Protein AF-A0A7K3YK45-F1 (afdb_monomer_lite)

Structure (mmCIF, N/CA/C/O backbone):
data_AF-A0A7K3YK45-F1
#
_entry.id   AF-A0A7K3YK45-F1
#
loop_
_atom_site.group_PDB
_atom_site.id
_atom_site.type_symbol
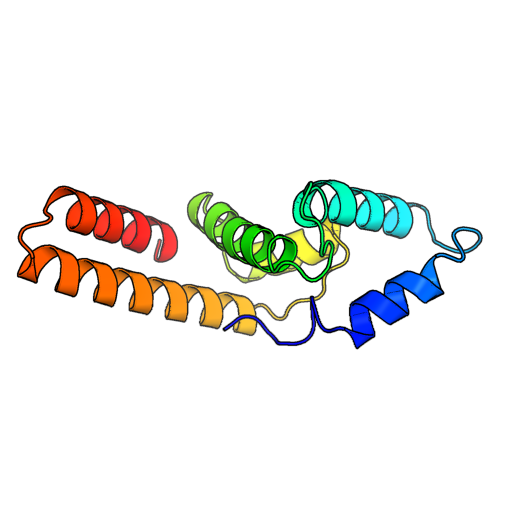_atom_site.label_atom_id
_atom_site.label_alt_id
_atom_site.label_comp_id
_atom_site.label_asym_id
_atom_site.label_entity_id
_atom_site.label_seq_id
_atom_site.pdbx_PDB_ins_code
_atom_site.Cartn_x
_atom_site.Cartn_y
_atom_site.Cartn_z
_atom_site.occupancy
_atom_site.B_iso_or_equiv
_atom_site.auth_seq_id
_atom_site.auth_comp_id
_atom_site.auth_asym_id
_atom_site.auth_atom_id
_atom_site.pdbx_PDB_model_num
ATOM 1 N N . ARG A 1 1 ? 4.985 7.668 2.587 1.00 47.22 1 ARG A N 1
ATOM 2 C CA . ARG A 1 1 ? 5.388 8.084 1.207 1.00 47.22 1 ARG A CA 1
ATOM 3 C C . ARG A 1 1 ? 6.071 6.883 0.555 1.00 47.22 1 ARG A C 1
ATOM 5 O O . ARG A 1 1 ? 6.854 6.253 1.244 1.00 47.22 1 ARG A O 1
ATOM 12 N N . LEU A 1 2 ? 5.768 6.529 -0.700 1.00 53.56 2 LEU A N 1
ATOM 13 C CA . LEU A 1 2 ? 6.551 5.511 -1.428 1.00 53.56 2 LEU A CA 1
ATOM 14 C C . LEU A 1 2 ? 7.989 6.005 -1.655 1.00 53.56 2 LEU A C 1
ATOM 16 O O . LEU A 1 2 ? 8.169 7.222 -1.738 1.00 53.56 2 LEU A O 1
ATOM 20 N N . PRO A 1 3 ? 8.987 5.117 -1.822 1.00 49.62 3 PRO A N 1
ATOM 21 C CA . PRO A 1 3 ? 10.305 5.528 -2.289 1.00 49.62 3 PRO A CA 1
ATOM 22 C C . PRO A 1 3 ? 10.170 6.251 -3.630 1.00 49.62 3 PRO A C 1
ATOM 24 O O . PRO A 1 3 ? 9.582 5.714 -4.571 1.00 49.62 3 PRO A O 1
ATOM 27 N N . ASP A 1 4 ? 10.741 7.453 -3.723 1.00 53.09 4 ASP A N 1
ATOM 28 C CA . ASP A 1 4 ? 10.651 8.384 -4.864 1.00 53.09 4 ASP A CA 1
ATOM 29 C C . ASP A 1 4 ? 11.182 7.812 -6.204 1.00 53.09 4 ASP A C 1
ATOM 31 O O . ASP A 1 4 ? 11.193 8.491 -7.231 1.00 53.09 4 ASP A O 1
ATOM 35 N N . HIS A 1 5 ? 11.649 6.564 -6.219 1.00 54.88 5 HIS A N 1
ATOM 36 C CA . HIS A 1 5 ? 12.440 5.982 -7.296 1.00 54.88 5 HIS A CA 1
ATOM 37 C C . HIS A 1 5 ? 11.619 5.217 -8.344 1.00 54.88 5 HIS A C 1
ATOM 39 O O . HIS A 1 5 ? 11.971 5.288 -9.522 1.00 54.88 5 HIS A O 1
ATOM 45 N N . VAL A 1 6 ? 10.514 4.558 -7.963 1.00 58.00 6 VAL A N 1
ATOM 46 C CA . VAL A 1 6 ? 9.755 3.656 -8.865 1.00 58.00 6 VAL A CA 1
ATOM 47 C C . VAL A 1 6 ? 9.042 4.410 -9.993 1.00 58.00 6 VAL A C 1
ATOM 49 O O . VAL A 1 6 ? 8.927 3.901 -11.101 1.00 58.00 6 VAL A O 1
ATOM 52 N N . PHE A 1 7 ? 8.609 5.649 -9.749 1.00 58.50 7 PHE A N 1
ATOM 53 C CA . PHE A 1 7 ? 7.912 6.479 -10.745 1.00 58.50 7 PHE A CA 1
ATOM 54 C C . PHE A 1 7 ? 8.632 7.798 -11.024 1.00 58.50 7 PHE A C 1
ATOM 56 O O . PHE A 1 7 ? 8.035 8.770 -11.485 1.00 58.50 7 PHE A O 1
ATOM 63 N N . SER A 1 8 ? 9.940 7.856 -10.757 1.00 63.44 8 SER A N 1
ATOM 64 C CA . SER A 1 8 ? 10.716 9.038 -11.123 1.00 63.44 8 SER A CA 1
ATOM 65 C C . SER A 1 8 ? 10.686 9.241 -12.644 1.00 63.44 8 SER A C 1
ATOM 67 O O . SER A 1 8 ? 10.771 8.284 -13.418 1.00 63.44 8 SER A O 1
ATOM 69 N N . GLY A 1 9 ? 10.608 10.497 -13.098 1.00 56.66 9 GLY A N 1
ATOM 70 C CA . GLY A 1 9 ? 10.655 10.816 -14.531 1.00 56.66 9 GLY A CA 1
ATOM 71 C C . GLY A 1 9 ? 11.905 10.250 -15.217 1.00 56.66 9 GLY A C 1
ATOM 72 O O . GLY A 1 9 ? 11.829 9.792 -16.350 1.00 56.66 9 GLY A O 1
ATOM 73 N N . ALA A 1 10 ? 13.024 10.166 -14.491 1.00 59.69 10 ALA A N 1
ATOM 74 C CA . ALA A 1 10 ? 14.253 9.535 -14.960 1.00 59.69 10 ALA A CA 1
ATOM 75 C C . ALA A 1 10 ? 14.118 8.012 -15.157 1.00 59.69 10 ALA A C 1
ATOM 77 O O . ALA A 1 10 ? 14.667 7.480 -16.120 1.00 59.69 10 ALA A O 1
ATOM 78 N N . PHE A 1 11 ? 13.375 7.307 -14.295 1.00 63.88 11 PHE A N 1
ATOM 79 C CA . PHE A 1 11 ? 13.076 5.884 -14.478 1.00 63.88 11 PHE A CA 1
ATOM 80 C C . PHE A 1 11 ? 12.161 5.661 -15.688 1.00 63.88 11 PHE A C 1
ATOM 82 O O . PHE A 1 11 ? 12.463 4.818 -16.528 1.00 63.88 11 PHE A O 1
ATOM 89 N N . LEU A 1 12 ? 11.112 6.475 -15.847 1.00 63.75 12 LEU A N 1
ATOM 90 C CA . LEU A 1 12 ? 10.211 6.396 -17.003 1.00 63.75 12 LEU A CA 1
ATOM 91 C C . LEU A 1 12 ? 10.921 6.744 -18.327 1.00 63.75 12 LEU A C 1
ATOM 93 O O . LEU A 1 12 ? 10.700 6.081 -19.338 1.00 63.75 12 LEU A O 1
ATOM 97 N N . GLU A 1 13 ? 11.826 7.728 -18.330 1.00 59.88 13 GLU A N 1
ATOM 98 C CA . GLU A 1 13 ? 12.685 8.034 -19.483 1.00 59.88 13 GLU A CA 1
ATOM 99 C C . GLU A 1 13 ? 13.704 6.923 -19.770 1.00 59.88 13 GLU A C 1
ATOM 101 O O . GLU A 1 13 ? 13.998 6.639 -20.933 1.00 59.88 13 GLU A O 1
ATOM 106 N N . SER A 1 14 ? 14.245 6.285 -18.729 1.00 58.16 14 SER A N 1
ATOM 107 C CA . SER A 1 14 ? 15.155 5.145 -18.861 1.00 58.16 14 SER A CA 1
ATOM 108 C C . SER A 1 14 ? 14.433 3.920 -19.424 1.00 58.16 14 SER A C 1
ATOM 110 O O . SER A 1 14 ? 14.951 3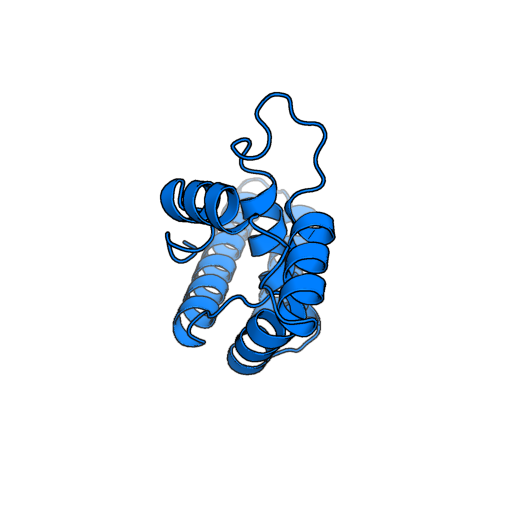.301 -20.348 1.00 58.16 14 SER A O 1
ATOM 112 N N . LEU A 1 15 ? 13.202 3.632 -18.981 1.00 60.19 15 LEU A N 1
ATOM 113 C CA . LEU A 1 15 ? 12.325 2.635 -19.604 1.00 60.19 15 LEU A CA 1
ATOM 114 C C . LEU A 1 15 ? 12.065 2.981 -21.074 1.00 60.19 15 LEU A C 1
ATOM 116 O O . LEU A 1 15 ? 12.224 2.125 -21.938 1.00 60.19 15 LEU A O 1
ATOM 120 N N . GLY A 1 16 ? 11.779 4.251 -21.375 1.00 56.78 16 GLY A N 1
ATOM 121 C CA . GLY A 1 16 ? 11.651 4.759 -22.744 1.00 56.78 16 GLY A CA 1
ATOM 122 C C . GLY A 1 16 ? 12.868 4.470 -23.637 1.00 56.78 16 GLY A C 1
ATOM 123 O O . GLY A 1 16 ? 12.708 4.196 -24.824 1.00 56.78 16 GLY A O 1
ATOM 124 N N . LYS A 1 17 ? 14.083 4.491 -23.068 1.00 52.53 17 LYS A N 1
ATOM 125 C CA . LYS A 1 17 ? 15.354 4.188 -23.758 1.00 52.53 17 LYS A CA 1
ATOM 126 C C . LYS A 1 17 ? 15.720 2.695 -23.747 1.00 52.53 17 LYS A C 1
ATOM 128 O O . LYS A 1 17 ? 16.403 2.241 -24.661 1.00 52.53 17 LYS A O 1
ATOM 133 N N . ALA A 1 18 ? 15.270 1.938 -22.744 1.00 51.25 18 ALA A N 1
ATOM 134 C CA . ALA A 1 18 ? 15.456 0.490 -22.608 1.00 51.25 18 ALA A CA 1
ATOM 135 C C . ALA A 1 18 ? 14.525 -0.328 -23.524 1.00 51.25 18 ALA A C 1
ATOM 137 O O . ALA A 1 18 ? 14.755 -1.517 -23.727 1.00 51.25 18 ALA A O 1
ATOM 138 N N . ILE A 1 19 ? 13.546 0.320 -24.166 1.00 50.19 19 ILE A N 1
ATOM 139 C CA . ILE A 1 19 ? 12.700 -0.196 -25.262 1.00 50.19 19 ILE A CA 1
ATOM 140 C C . ILE A 1 19 ? 13.508 -0.482 -26.562 1.00 50.19 19 ILE A C 1
ATOM 142 O O . ILE A 1 19 ? 12.979 -0.530 -27.666 1.00 50.19 19 ILE A O 1
ATOM 146 N N . ASN A 1 20 ? 14.807 -0.781 -26.468 1.00 49.03 20 ASN A N 1
ATOM 147 C CA . ASN A 1 20 ? 15.460 -1.641 -27.456 1.00 49.03 20 ASN A CA 1
ATOM 148 C C . ASN A 1 20 ? 15.153 -3.096 -27.071 1.00 49.03 20 ASN A C 1
ATOM 150 O O . ASN A 1 20 ? 15.979 -3.797 -26.488 1.00 49.03 20 ASN A O 1
ATOM 154 N N . PHE A 1 21 ? 13.928 -3.531 -27.385 1.00 51.53 21 PHE A N 1
ATOM 155 C CA . PHE A 1 21 ? 13.369 -4.852 -27.065 1.00 51.53 21 PHE A CA 1
ATOM 156 C C . PHE A 1 21 ? 14.215 -6.049 -27.543 1.00 51.53 21 PHE A C 1
ATOM 158 O O . PHE A 1 21 ? 13.968 -7.169 -27.107 1.00 51.53 21 PHE A O 1
ATOM 165 N N . GLU A 1 22 ? 15.199 -5.839 -28.420 1.00 55.72 22 GLU A N 1
ATOM 166 C CA . GLU A 1 22 ? 15.965 -6.910 -29.068 1.00 55.72 22 GLU A CA 1
ATOM 167 C C . GLU A 1 22 ? 16.943 -7.653 -28.139 1.00 55.72 22 GLU A C 1
ATOM 169 O O . GLU A 1 22 ? 17.363 -8.754 -28.481 1.00 55.72 22 GLU A O 1
ATOM 174 N N . ASN A 1 23 ? 17.273 -7.107 -26.960 1.00 58.66 23 ASN A N 1
ATOM 175 C CA . ASN A 1 23 ? 18.258 -7.701 -26.038 1.00 58.66 23 ASN A CA 1
ATOM 176 C C . ASN A 1 23 ? 17.724 -7.996 -24.626 1.00 58.66 23 ASN A C 1
ATOM 178 O O . ASN A 1 23 ? 18.510 -8.298 -23.726 1.00 58.66 23 ASN A O 1
ATOM 182 N N . LEU A 1 24 ? 16.412 -7.893 -24.400 1.00 65.94 24 LEU A N 1
ATOM 183 C CA . LEU A 1 24 ? 15.830 -8.243 -23.104 1.00 65.94 24 LEU A CA 1
ATOM 184 C C . LEU A 1 24 ? 15.699 -9.767 -23.007 1.00 65.94 24 LEU A C 1
ATOM 186 O O . LEU A 1 24 ? 15.210 -10.410 -23.939 1.00 65.94 24 LEU A O 1
ATOM 190 N N . ASP A 1 25 ? 16.113 -10.354 -21.881 1.00 76.38 25 ASP A N 1
ATOM 191 C CA . ASP A 1 25 ? 15.794 -11.756 -21.630 1.00 76.38 25 ASP A CA 1
ATOM 192 C C . ASP A 1 25 ? 14.269 -11.944 -21.509 1.00 76.38 25 ASP A C 1
ATOM 194 O O . ASP A 1 25 ? 13.506 -11.003 -21.260 1.00 76.38 25 ASP A O 1
ATOM 198 N N . ARG A 1 26 ? 13.806 -13.177 -21.728 1.00 84.44 26 ARG A N 1
ATOM 199 C CA . ARG A 1 26 ? 12.371 -13.486 -21.750 1.00 84.44 26 ARG A CA 1
ATOM 200 C C . ARG A 1 26 ? 11.661 -13.091 -20.450 1.00 84.44 26 ARG A C 1
ATOM 202 O O . ARG A 1 26 ? 10.533 -12.616 -20.516 1.00 84.44 26 ARG A O 1
ATOM 209 N N . ARG A 1 27 ? 12.315 -13.259 -19.297 1.00 85.88 27 ARG A N 1
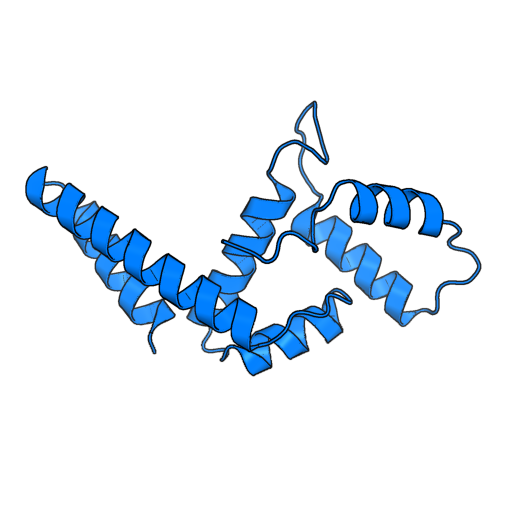ATOM 210 C CA . ARG A 1 27 ? 11.720 -12.960 -17.990 1.00 85.88 27 ARG A CA 1
ATOM 211 C C . ARG A 1 27 ? 11.502 -11.460 -17.839 1.00 85.88 27 ARG A C 1
ATOM 213 O O . ARG A 1 27 ? 10.408 -11.037 -17.494 1.00 85.88 27 ARG A O 1
ATOM 220 N N . MET A 1 28 ? 12.503 -10.656 -18.176 1.00 83.25 28 MET A N 1
ATOM 221 C CA . MET A 1 28 ? 12.400 -9.203 -18.124 1.00 83.25 28 MET A CA 1
ATOM 222 C C . MET A 1 28 ? 11.340 -8.676 -19.103 1.00 83.25 28 MET A C 1
ATOM 224 O O . MET A 1 28 ? 10.627 -7.723 -18.791 1.00 83.25 28 MET A O 1
ATOM 228 N N . HIS A 1 29 ? 11.173 -9.320 -20.264 1.00 86.25 29 HIS A N 1
ATOM 229 C CA . HIS A 1 29 ? 10.078 -8.998 -21.181 1.00 86.25 29 HIS A CA 1
ATOM 230 C C . HIS A 1 29 ? 8.701 -9.279 -20.555 1.00 86.25 29 HIS A C 1
ATOM 232 O O . HIS A 1 29 ? 7.812 -8.432 -20.628 1.00 86.25 29 HIS A O 1
ATOM 238 N N . GLU A 1 30 ? 8.521 -10.445 -19.931 1.00 89.81 30 GLU A N 1
ATOM 239 C CA . GLU A 1 30 ? 7.277 -10.827 -19.248 1.00 89.81 30 GLU A CA 1
ATOM 240 C C . GLU A 1 30 ? 6.952 -9.864 -18.090 1.00 89.81 30 GLU A C 1
ATOM 242 O O . GLU A 1 30 ? 5.825 -9.370 -18.009 1.00 89.81 30 GLU A O 1
ATOM 247 N N . GLN A 1 31 ? 7.955 -9.507 -17.280 1.00 89.81 31 GLN A N 1
ATOM 248 C CA . GLN A 1 31 ? 7.833 -8.563 -16.163 1.00 89.81 31 GLN A CA 1
ATOM 249 C C . GLN A 1 31 ? 7.432 -7.158 -16.620 1.00 89.81 31 GLN A C 1
ATOM 251 O O . GLN A 1 31 ? 6.512 -6.551 -16.073 1.00 89.81 31 GLN A O 1
ATOM 256 N N . LEU A 1 32 ? 8.075 -6.640 -17.673 1.00 86.88 32 LEU A N 1
ATOM 257 C CA . LEU A 1 32 ? 7.715 -5.340 -18.238 1.00 86.88 32 LEU A CA 1
ATOM 258 C C . LEU A 1 32 ? 6.288 -5.350 -18.778 1.00 86.88 32 LEU A C 1
ATOM 260 O O . LEU A 1 32 ? 5.530 -4.414 -18.531 1.00 86.88 32 LEU A O 1
ATOM 264 N N . GLN A 1 33 ? 5.889 -6.408 -19.487 1.00 88.38 33 GLN A N 1
ATOM 265 C CA . GLN A 1 33 ? 4.515 -6.506 -19.962 1.00 88.38 33 GLN A CA 1
ATOM 266 C C . GLN A 1 33 ? 3.507 -6.542 -18.802 1.00 88.38 33 GLN A C 1
ATOM 268 O O . GLN A 1 33 ? 2.466 -5.896 -18.911 1.00 88.38 33 GLN A O 1
ATOM 273 N N . ALA A 1 34 ? 3.797 -7.260 -17.711 1.00 91.44 34 ALA A N 1
ATOM 274 C CA . ALA A 1 34 ? 2.963 -7.259 -16.506 1.00 91.44 34 ALA A CA 1
ATOM 275 C C . ALA A 1 34 ? 2.854 -5.854 -15.906 1.00 91.44 34 ALA A C 1
ATOM 277 O O . ALA A 1 34 ? 1.752 -5.339 -15.739 1.00 91.44 34 ALA A O 1
ATOM 278 N N . PHE A 1 35 ? 3.987 -5.172 -15.729 1.00 89.12 35 PHE A N 1
ATOM 279 C CA . PHE A 1 35 ? 4.029 -3.806 -15.216 1.00 89.12 35 PHE A CA 1
ATOM 280 C C . PHE A 1 35 ? 3.168 -2.835 -16.039 1.00 89.12 35 PHE A C 1
ATOM 282 O O . PHE A 1 35 ? 2.375 -2.067 -15.489 1.00 89.12 35 PHE A O 1
ATOM 289 N N . PHE A 1 36 ? 3.291 -2.870 -17.371 1.00 88.31 36 PHE A N 1
ATOM 290 C CA . PHE A 1 36 ? 2.505 -1.998 -18.244 1.00 88.31 36 PHE A CA 1
ATOM 291 C C . PHE A 1 36 ? 1.006 -2.306 -18.177 1.00 88.31 36 PHE A C 1
ATOM 293 O O . PHE A 1 36 ? 0.204 -1.372 -18.119 1.00 88.31 36 PHE A O 1
ATOM 300 N N . ARG A 1 37 ? 0.620 -3.586 -18.169 1.00 89.56 37 ARG A N 1
ATOM 301 C CA . ARG A 1 37 ? -0.794 -3.976 -18.063 1.00 89.56 37 ARG A CA 1
ATOM 302 C C . ARG A 1 37 ? -1.400 -3.520 -16.741 1.00 89.56 37 ARG A C 1
ATOM 304 O O . ARG A 1 37 ? -2.469 -2.914 -16.743 1.00 89.56 37 ARG A O 1
ATOM 311 N N . ASP A 1 38 ? -0.699 -3.747 -15.639 1.00 91.62 38 ASP A N 1
ATOM 312 C CA . ASP A 1 38 ? -1.312 -3.624 -14.321 1.00 91.62 38 ASP A CA 1
ATOM 313 C C . ASP A 1 38 ? -1.268 -2.174 -13.819 1.00 91.62 38 ASP A C 1
ATOM 315 O O . ASP A 1 38 ? -2.268 -1.657 -13.312 1.00 91.62 38 ASP A O 1
ATOM 319 N N . PHE A 1 39 ? -0.177 -1.440 -14.074 1.00 90.25 39 PHE A N 1
ATOM 320 C CA . PHE A 1 39 ? -0.012 -0.068 -13.574 1.00 90.25 39 PHE A CA 1
ATOM 321 C C . PHE A 1 39 ? -0.262 1.018 -14.624 1.00 90.25 39 PHE A C 1
ATOM 323 O O . PHE A 1 39 ? -0.789 2.081 -14.288 1.00 90.25 39 PHE A O 1
ATOM 330 N N . MET A 1 40 ? 0.056 0.774 -15.898 1.00 84.75 40 MET A N 1
ATOM 331 C CA . MET A 1 40 ? 0.077 1.833 -16.921 1.00 84.75 40 MET A CA 1
ATOM 332 C C . MET A 1 40 ? -1.209 1.924 -17.755 1.00 84.75 40 MET A C 1
ATOM 334 O O . MET A 1 40 ? -1.361 2.870 -18.529 1.00 84.75 40 MET A O 1
ATOM 338 N N . ASP A 1 41 ? -2.164 1.005 -17.571 1.00 83.56 41 ASP A N 1
ATOM 339 C CA . ASP A 1 41 ? -3.448 1.031 -18.278 1.00 83.56 41 ASP A CA 1
ATOM 340 C C . ASP A 1 41 ? -4.377 2.136 -17.740 1.00 83.56 41 ASP A C 1
ATOM 342 O O . ASP A 1 41 ? -5.113 1.959 -16.760 1.00 83.56 41 ASP A O 1
ATOM 346 N N . CYS A 1 42 ? -4.300 3.331 -18.328 1.00 87.31 42 CYS A N 1
ATOM 347 C CA . CYS A 1 42 ? -5.236 4.419 -18.068 1.00 87.31 42 CYS A CA 1
ATOM 348 C C . CYS A 1 42 ? -5.495 5.249 -19.330 1.00 87.31 42 CYS A C 1
ATOM 350 O O . CYS A 1 42 ? -4.620 5.453 -20.166 1.00 87.31 42 CYS A O 1
ATOM 352 N N . THR A 1 43 ? -6.704 5.799 -19.445 1.00 87.19 43 THR A N 1
ATOM 353 C CA . THR A 1 43 ? -7.123 6.619 -20.597 1.00 87.19 43 THR A CA 1
ATOM 354 C C . THR A 1 43 ? -6.914 8.120 -20.366 1.00 87.19 43 THR A C 1
ATOM 356 O O . THR A 1 43 ? -7.556 8.960 -21.003 1.00 87.19 43 THR A O 1
ATOM 359 N N . CYS A 1 44 ? -6.074 8.493 -19.398 1.00 90.44 44 CYS A N 1
ATOM 360 C CA . CYS A 1 44 ? -5.838 9.887 -19.039 1.00 90.44 44 CYS A CA 1
ATOM 361 C C . CYS A 1 44 ? -5.059 10.618 -20.140 1.00 90.44 44 CYS A C 1
ATOM 363 O O . CYS A 1 44 ? -4.087 10.098 -20.674 1.00 90.44 44 CYS A O 1
ATOM 365 N N . LYS A 1 45 ? -5.418 11.879 -20.418 1.00 84.00 45 LYS A N 1
ATOM 366 C CA . LYS A 1 45 ? -4.722 12.700 -21.431 1.00 84.00 45 LYS A CA 1
ATOM 367 C C . LYS A 1 45 ? -3.225 12.891 -21.159 1.00 84.00 45 LYS A C 1
ATOM 369 O O . LYS A 1 45 ? -2.461 13.007 -22.106 1.00 84.00 45 LYS A O 1
ATOM 374 N N . ASN A 1 46 ? -2.831 12.927 -19.886 1.00 83.44 46 ASN A N 1
ATOM 375 C CA . ASN A 1 46 ? -1.443 13.125 -19.458 1.00 83.44 46 ASN A CA 1
ATOM 376 C C . ASN A 1 46 ? -0.754 11.808 -19.075 1.00 83.44 46 ASN A C 1
ATOM 378 O O . ASN A 1 46 ? 0.232 11.841 -18.347 1.00 83.44 46 ASN A O 1
ATOM 382 N N . ALA A 1 47 ? -1.286 10.654 -19.491 1.00 80.94 47 ALA A N 1
ATOM 383 C CA . ALA A 1 47 ? -0.626 9.376 -19.251 1.00 80.94 47 ALA A CA 1
ATOM 384 C C . ALA A 1 47 ? 0.794 9.379 -19.863 1.00 80.94 47 ALA A C 1
ATOM 386 O O . ALA A 1 47 ? 0.973 9.908 -20.963 1.00 80.94 47 ALA A O 1
ATOM 387 N N . PRO A 1 48 ? 1.806 8.810 -19.184 1.00 73.25 48 PRO A N 1
ATOM 388 C CA . PRO A 1 48 ? 1.746 8.139 -17.878 1.00 73.25 48 PRO A CA 1
ATOM 389 C C . PRO A 1 48 ? 1.872 9.068 -16.651 1.00 73.25 48 PRO A C 1
ATOM 391 O O . PRO A 1 48 ? 1.696 8.618 -15.527 1.00 73.25 48 PRO A O 1
ATOM 394 N N . PHE A 1 49 ? 2.108 10.367 -16.836 1.00 80.31 49 PHE A N 1
ATOM 395 C CA . PHE A 1 49 ? 2.342 11.359 -15.771 1.00 80.31 49 PHE A CA 1
ATOM 396 C C . PHE A 1 49 ? 1.062 11.877 -15.083 1.00 80.31 49 PHE A C 1
ATOM 398 O O . PHE A 1 49 ? 1.010 13.007 -14.594 1.00 80.31 49 PHE A O 1
ATOM 405 N N . CYS A 1 50 ? -0.013 11.091 -15.079 1.00 86.81 50 CYS A N 1
ATOM 406 C CA . CYS A 1 50 ? -1.303 11.480 -14.506 1.00 86.81 50 CYS A CA 1
ATOM 407 C C . CYS A 1 50 ? -1.451 11.140 -13.013 1.00 86.81 50 CYS A C 1
ATOM 409 O O . CYS A 1 50 ? -2.449 11.533 -12.407 1.00 86.81 50 CYS A O 1
ATOM 411 N N . GLY A 1 51 ? -0.501 10.409 -12.420 1.00 86.56 51 GLY A N 1
ATOM 412 C CA . GLY A 1 51 ? -0.590 9.919 -11.042 1.00 86.56 51 GLY A CA 1
ATOM 413 C C . GLY A 1 51 ? -1.353 8.595 -10.891 1.00 86.56 51 GLY A C 1
ATOM 414 O O . GLY A 1 51 ? -1.496 8.091 -9.777 1.00 86.56 51 GLY A O 1
ATOM 415 N N . CYS A 1 52 ? -1.926 8.050 -11.973 1.00 89.75 52 CYS A N 1
ATOM 416 C CA . CYS A 1 52 ? -2.640 6.771 -11.928 1.00 89.75 52 CYS A CA 1
ATOM 417 C C . CYS A 1 52 ? -1.714 5.579 -11.641 1.00 89.75 52 CYS A C 1
ATOM 419 O O . CYS A 1 52 ? -2.103 4.773 -10.793 1.00 89.75 52 CYS A O 1
ATOM 421 N N . PRO A 1 53 ? -0.530 5.454 -12.277 1.00 89.19 53 PRO A N 1
ATOM 422 C CA . PRO A 1 53 ? 0.383 4.347 -11.994 1.00 89.19 53 PRO A CA 1
ATOM 423 C C . PRO A 1 53 ? 0.802 4.293 -10.523 1.00 89.19 53 PRO A C 1
ATOM 425 O O . PRO A 1 53 ? 0.694 3.247 -9.890 1.00 89.19 53 PRO A O 1
ATOM 428 N N . GLU A 1 54 ? 1.160 5.439 -9.945 1.00 86.12 54 GLU A N 1
ATOM 429 C CA . GLU A 1 54 ? 1.558 5.577 -8.545 1.00 86.12 54 GLU A CA 1
ATOM 430 C C . GLU A 1 54 ? 0.435 5.132 -7.605 1.00 86.12 54 GLU A C 1
ATOM 432 O O . GLU A 1 54 ? 0.667 4.370 -6.669 1.00 86.12 54 GLU A O 1
ATOM 437 N N . ARG A 1 55 ? -0.803 5.573 -7.874 1.00 89.88 55 ARG A N 1
ATOM 438 C CA . ARG A 1 55 ? -1.979 5.195 -7.075 1.00 89.88 55 ARG A CA 1
ATOM 439 C C . ARG A 1 55 ? -2.257 3.700 -7.150 1.00 89.88 55 ARG A C 1
ATOM 441 O O . ARG A 1 55 ? -2.464 3.078 -6.111 1.00 89.88 55 ARG A O 1
ATOM 448 N N . LYS A 1 56 ? -2.258 3.121 -8.354 1.00 92.31 56 LYS A N 1
ATOM 449 C CA . LYS A 1 56 ? -2.461 1.678 -8.537 1.00 92.31 56 LYS A CA 1
ATOM 450 C C . LYS A 1 56 ? -1.385 0.877 -7.811 1.00 92.31 56 LYS A C 1
ATOM 452 O O . LYS A 1 56 ? -1.707 -0.084 -7.122 1.00 92.31 56 LYS A O 1
ATOM 457 N N . PHE A 1 57 ? -0.134 1.323 -7.892 1.00 92.88 57 PHE A N 1
ATOM 458 C CA . PHE A 1 57 ? 0.987 0.681 -7.220 1.00 92.88 57 PHE A CA 1
ATOM 459 C C . PHE A 1 57 ? 0.856 0.719 -5.694 1.00 92.88 57 PHE A C 1
ATOM 461 O O . PHE A 1 57 ? 0.953 -0.323 -5.049 1.00 92.88 57 PHE A O 1
ATOM 468 N N . THR A 1 58 ? 0.543 1.883 -5.105 1.00 91.75 58 THR A N 1
ATOM 469 C CA . THR A 1 58 ? 0.259 1.965 -3.659 1.00 91.75 58 THR A CA 1
ATOM 470 C C . THR A 1 58 ? -0.887 1.051 -3.243 1.00 91.75 58 THR A C 1
ATOM 472 O O . THR A 1 58 ? -0.806 0.411 -2.199 1.00 91.75 58 THR A O 1
ATOM 475 N N . LEU A 1 59 ? -1.946 0.981 -4.057 1.00 93.88 59 LEU A N 1
ATOM 476 C CA . LEU A 1 59 ? -3.124 0.177 -3.750 1.00 93.88 59 LEU A CA 1
ATOM 477 C C . LEU A 1 59 ? -2.787 -1.313 -3.791 1.00 93.88 59 LEU A C 1
ATOM 479 O O . LEU A 1 59 ? -3.172 -2.040 -2.890 1.00 93.88 59 LEU A O 1
ATOM 483 N N . THR A 1 60 ? -1.974 -1.726 -4.761 1.00 95.31 60 THR A N 1
ATOM 484 C CA . THR A 1 60 ? -1.491 -3.105 -4.899 1.00 95.31 60 THR A CA 1
ATOM 485 C C . THR A 1 60 ? -0.697 -3.553 -3.668 1.00 95.31 60 THR A C 1
ATOM 487 O O . THR A 1 60 ? -0.878 -4.669 -3.193 1.00 95.31 60 THR A O 1
ATOM 490 N N . ILE A 1 61 ? 0.145 -2.684 -3.091 1.00 96.12 61 ILE A N 1
ATOM 491 C CA . ILE A 1 61 ? 0.866 -3.003 -1.844 1.00 96.12 61 ILE A CA 1
ATOM 492 C C . ILE A 1 61 ? -0.111 -3.220 -0.681 1.00 96.12 61 ILE A C 1
ATOM 494 O O . ILE A 1 61 ? 0.055 -4.172 0.083 1.00 96.12 61 ILE A O 1
ATOM 498 N N . ILE A 1 62 ? -1.127 -2.359 -0.549 1.00 96.25 62 ILE A N 1
ATOM 499 C CA . ILE A 1 62 ? -2.172 -2.519 0.472 1.00 96.25 62 ILE A CA 1
ATOM 500 C C . ILE A 1 62 ? -2.941 -3.820 0.238 1.00 96.25 62 ILE A C 1
ATOM 502 O O . ILE A 1 62 ? -3.084 -4.603 1.166 1.00 96.25 62 ILE A O 1
ATOM 506 N N . GLU A 1 63 ? -3.365 -4.101 -0.992 1.00 95.69 63 GLU A N 1
ATOM 507 C CA . GLU A 1 63 ? -4.097 -5.319 -1.350 1.00 95.69 63 GLU A CA 1
ATOM 508 C C . GLU A 1 63 ? -3.292 -6.586 -1.044 1.00 95.69 63 GLU A C 1
ATOM 510 O O . GLU A 1 63 ? -3.820 -7.505 -0.424 1.00 95.69 63 GLU A O 1
ATOM 515 N N . PHE A 1 64 ? -2.000 -6.633 -1.386 1.00 96.81 64 PHE A N 1
ATOM 516 C CA . PHE A 1 64 ? -1.144 -7.758 -1.002 1.00 96.81 64 PHE A CA 1
ATOM 517 C C . PHE A 1 64 ? -1.049 -7.924 0.509 1.00 96.81 64 PHE A C 1
ATOM 519 O O . PHE A 1 64 ? -1.079 -9.053 1.006 1.00 96.81 64 PHE A O 1
ATOM 526 N N . ARG A 1 65 ? -0.975 -6.812 1.244 1.00 96.56 65 ARG A N 1
ATOM 527 C CA . ARG A 1 65 ? -0.970 -6.859 2.700 1.00 96.56 65 ARG A CA 1
ATOM 528 C C . ARG A 1 65 ? -2.291 -7.391 3.254 1.00 96.56 65 ARG A C 1
ATOM 530 O O . ARG A 1 65 ? -2.264 -8.258 4.121 1.00 96.56 65 ARG A O 1
ATOM 537 N N . GLU A 1 66 ? -3.428 -6.947 2.719 1.00 94.44 66 GLU A N 1
ATOM 538 C CA . GLU A 1 66 ? -4.756 -7.445 3.104 1.00 94.44 66 GLU A CA 1
ATOM 539 C C . GLU A 1 66 ? -4.968 -8.926 2.747 1.00 94.44 66 GLU A C 1
ATOM 541 O O . GLU A 1 66 ? -5.753 -9.609 3.404 1.00 94.44 66 GLU A O 1
ATOM 546 N N . LEU A 1 67 ? -4.261 -9.437 1.733 1.00 94.81 67 LEU A N 1
ATOM 547 C CA . LEU A 1 67 ? -4.225 -10.858 1.369 1.00 94.81 67 LEU A CA 1
ATOM 548 C C . LEU A 1 67 ? -3.321 -11.703 2.287 1.00 94.81 67 LEU A C 1
ATOM 550 O O . LEU A 1 67 ? -3.236 -12.919 2.105 1.00 94.81 67 LEU A O 1
ATOM 554 N N . GLY A 1 68 ? -2.669 -11.086 3.277 1.00 95.44 68 GLY A N 1
ATOM 555 C CA . GLY A 1 68 ? -1.873 -11.763 4.299 1.00 95.44 68 GLY A CA 1
ATOM 556 C C . GLY A 1 68 ? -0.384 -11.887 3.978 1.00 95.44 68 GLY A C 1
ATOM 557 O O . GLY A 1 68 ? 0.315 -12.624 4.672 1.00 95.44 68 GLY A O 1
ATOM 558 N N . LEU A 1 69 ? 0.121 -11.195 2.951 1.00 97.31 69 LEU A N 1
ATOM 559 C CA . LEU A 1 69 ? 1.560 -11.156 2.688 1.00 97.31 69 LEU A CA 1
ATOM 560 C C . LEU A 1 69 ? 2.252 -10.212 3.679 1.00 97.31 69 LEU A C 1
ATOM 562 O O . LEU A 1 69 ? 1.781 -9.103 3.938 1.00 97.31 69 LEU A O 1
ATOM 566 N N . ASP A 1 70 ? 3.407 -10.624 4.195 1.00 96.69 70 ASP A N 1
ATOM 567 C CA . ASP A 1 70 ? 4.302 -9.740 4.938 1.00 96.69 70 ASP A CA 1
ATOM 568 C C . ASP A 1 70 ? 5.134 -8.842 3.996 1.00 96.69 70 ASP A C 1
ATOM 570 O O . ASP A 1 70 ? 5.240 -9.066 2.789 1.00 96.69 70 ASP A O 1
ATOM 574 N N . HIS A 1 71 ? 5.772 -7.810 4.551 1.00 95.12 71 HIS A N 1
ATOM 575 C CA . HIS A 1 71 ? 6.569 -6.832 3.800 1.00 95.12 71 HIS A CA 1
ATOM 576 C C . HIS A 1 71 ? 7.727 -7.450 2.984 1.00 95.12 71 HIS A C 1
ATOM 578 O O . HIS A 1 71 ? 8.123 -6.894 1.957 1.00 95.12 71 HIS A O 1
ATOM 584 N N . ARG A 1 72 ? 8.270 -8.606 3.393 1.00 96.19 72 ARG A N 1
ATOM 585 C CA . ARG A 1 72 ? 9.322 -9.324 2.650 1.00 96.19 72 ARG A CA 1
ATOM 586 C C . ARG A 1 72 ? 8.728 -10.130 1.503 1.00 96.19 72 ARG A C 1
ATOM 588 O O . ARG A 1 72 ? 9.309 -10.154 0.423 1.00 96.19 72 ARG A O 1
ATOM 595 N N . GLN A 1 73 ? 7.581 -10.763 1.726 1.00 97.94 73 GLN A N 1
ATOM 596 C CA . GLN A 1 73 ? 6.836 -11.476 0.690 1.00 97.94 73 GLN A CA 1
ATOM 597 C C . GLN A 1 73 ? 6.352 -10.514 -0.398 1.00 97.94 73 GLN A C 1
ATOM 599 O O . GLN A 1 73 ? 6.494 -10.823 -1.577 1.00 97.94 73 GLN A O 1
ATOM 604 N N . ILE A 1 74 ? 5.870 -9.328 -0.015 1.00 96.50 74 ILE A N 1
ATOM 605 C CA . ILE A 1 74 ? 5.504 -8.261 -0.956 1.00 96.50 74 ILE A CA 1
ATOM 606 C C . ILE A 1 74 ? 6.723 -7.845 -1.789 1.00 96.50 74 ILE A C 1
ATOM 608 O O . ILE A 1 74 ? 6.642 -7.835 -3.012 1.00 96.50 74 ILE A O 1
ATOM 612 N N . SER A 1 75 ? 7.865 -7.559 -1.150 1.00 91.19 75 SER A N 1
ATOM 613 C CA . SER A 1 75 ? 9.121 -7.221 -1.846 1.00 91.19 75 SER A CA 1
ATOM 614 C C . SER A 1 75 ? 9.527 -8.300 -2.858 1.00 91.19 75 SER A C 1
ATOM 616 O O . SER A 1 75 ? 9.763 -7.999 -4.027 1.00 91.19 75 SER A O 1
ATOM 618 N N . ALA A 1 76 ? 9.529 -9.570 -2.441 1.00 92.94 76 ALA A N 1
ATOM 619 C CA . ALA A 1 76 ? 9.881 -10.689 -3.309 1.00 92.94 76 ALA A CA 1
ATOM 620 C C . ALA A 1 76 ? 8.915 -10.840 -4.494 1.00 92.94 76 ALA A C 1
ATOM 622 O O . ALA A 1 76 ? 9.359 -11.075 -5.614 1.00 92.94 76 ALA A O 1
ATOM 623 N N . HIS A 1 77 ? 7.612 -10.676 -4.263 1.00 95.94 77 HIS A N 1
ATOM 624 C CA . HIS A 1 77 ? 6.601 -10.754 -5.313 1.00 95.94 77 HIS A CA 1
ATOM 625 C C . HIS A 1 77 ? 6.727 -9.599 -6.315 1.00 95.94 77 HIS A C 1
ATOM 627 O O . HIS A 1 77 ? 6.655 -9.816 -7.521 1.00 95.94 77 HIS A O 1
ATOM 633 N N . LEU A 1 78 ? 6.991 -8.381 -5.831 1.00 90.19 78 LEU A N 1
ATOM 634 C CA . LEU A 1 78 ? 7.223 -7.221 -6.690 1.00 90.19 78 LEU A CA 1
ATOM 635 C C . LEU A 1 78 ? 8.461 -7.395 -7.582 1.00 90.19 78 LEU A C 1
ATOM 637 O O . LEU A 1 78 ? 8.430 -7.037 -8.763 1.00 90.19 78 LEU A O 1
ATOM 641 N N . LEU A 1 79 ? 9.521 -7.996 -7.043 1.00 87.00 79 LEU A N 1
ATOM 642 C CA . LEU A 1 79 ? 10.720 -8.326 -7.803 1.00 87.00 79 LEU A CA 1
ATOM 643 C C . LEU A 1 79 ? 10.461 -9.432 -8.835 1.00 87.00 79 LEU A C 1
ATOM 645 O O . LEU A 1 79 ? 10.950 -9.343 -9.960 1.00 87.00 79 LEU A O 1
ATOM 649 N N . ASP A 1 80 ? 9.715 -10.475 -8.467 1.00 90.62 80 ASP A N 1
ATOM 650 C CA . ASP A 1 80 ? 9.488 -11.635 -9.332 1.00 90.62 80 ASP A CA 1
ATOM 651 C C . ASP A 1 80 ? 8.528 -11.333 -10.488 1.00 90.62 80 ASP A C 1
ATOM 653 O O . ASP A 1 80 ? 8.870 -11.590 -11.642 1.00 90.62 80 ASP A O 1
ATOM 657 N N . GLU A 1 81 ? 7.382 -10.713 -10.205 1.00 92.31 81 GLU A N 1
ATOM 658 C CA . GLU A 1 81 ? 6.331 -10.466 -11.202 1.00 92.31 81 GLU A CA 1
ATOM 659 C C . GLU A 1 81 ? 6.575 -9.206 -12.033 1.00 92.31 81 GLU A C 1
ATOM 661 O O . GLU A 1 81 ? 6.262 -9.168 -13.221 1.00 92.31 81 GLU A O 1
ATOM 666 N N . TYR A 1 82 ? 7.154 -8.168 -11.426 1.00 88.69 82 TYR A N 1
ATOM 667 C CA . TYR A 1 82 ? 7.262 -6.849 -12.057 1.00 88.69 82 TYR A CA 1
ATOM 668 C C . TYR A 1 82 ? 8.705 -6.375 -12.242 1.00 88.69 82 TYR A C 1
ATOM 670 O O . TYR A 1 82 ? 8.925 -5.330 -12.852 1.00 88.69 82 TYR A O 1
ATOM 678 N N . GLY A 1 83 ? 9.698 -7.110 -11.729 1.00 85.06 83 GLY A N 1
ATOM 679 C CA . GLY A 1 83 ? 11.099 -6.681 -11.766 1.00 85.06 83 GLY A CA 1
ATOM 680 C C . GLY A 1 83 ? 11.387 -5.463 -10.881 1.00 85.06 83 GLY A C 1
ATOM 681 O O . GLY A 1 83 ? 12.387 -4.778 -11.094 1.00 85.06 83 GLY A O 1
ATOM 682 N N . ILE A 1 84 ? 10.515 -5.159 -9.914 1.00 87.62 84 ILE A N 1
ATOM 683 C CA . ILE A 1 84 ? 10.639 -3.989 -9.041 1.00 87.62 84 ILE A CA 1
ATOM 684 C C . ILE A 1 84 ? 11.379 -4.390 -7.765 1.00 87.62 84 ILE A C 1
ATOM 686 O O . ILE A 1 84 ? 10.840 -5.092 -6.913 1.00 87.62 84 ILE A O 1
ATOM 690 N N . ASP A 1 85 ? 12.600 -3.886 -7.614 1.00 84.00 85 ASP A N 1
ATOM 691 C CA . ASP A 1 85 ? 13.410 -4.086 -6.414 1.00 84.00 85 ASP A CA 1
ATOM 692 C C . ASP A 1 85 ? 13.098 -3.005 -5.365 1.00 84.00 85 ASP A C 1
ATOM 694 O O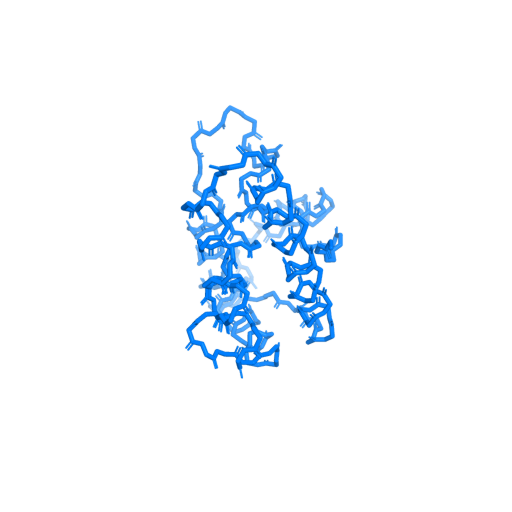 . ASP A 1 85 ? 13.548 -1.860 -5.470 1.00 84.00 85 ASP A O 1
ATOM 698 N N . LEU A 1 86 ? 12.272 -3.357 -4.374 1.00 85.44 86 LEU A N 1
ATOM 699 C CA . LEU A 1 86 ? 11.974 -2.521 -3.210 1.00 85.44 86 LEU A CA 1
ATOM 700 C C . LEU A 1 86 ? 12.497 -3.165 -1.936 1.00 85.44 86 LEU A C 1
ATOM 702 O O . LEU A 1 86 ? 12.250 -4.347 -1.676 1.00 85.44 86 LEU A O 1
ATOM 706 N N . TYR A 1 87 ? 13.120 -2.356 -1.079 1.00 86.62 87 TYR A N 1
ATOM 707 C CA . TYR A 1 87 ? 13.541 -2.834 0.226 1.00 86.62 87 TYR A CA 1
ATOM 708 C C . TYR A 1 87 ? 12.316 -3.156 1.094 1.00 86.62 87 TYR A C 1
ATOM 710 O O . TYR A 1 87 ? 11.398 -2.339 1.199 1.00 86.62 87 TYR A O 1
ATOM 718 N N . PRO A 1 88 ? 12.306 -4.300 1.804 1.00 91.25 88 PRO A N 1
ATOM 719 C CA . PRO A 1 88 ? 11.204 -4.645 2.700 1.00 91.25 88 PRO A CA 1
ATOM 720 C C . PRO A 1 88 ? 10.926 -3.587 3.782 1.00 91.25 88 PRO A C 1
ATOM 722 O O . PRO A 1 88 ? 9.789 -3.444 4.221 1.00 91.25 88 PRO A O 1
ATOM 725 N N . ALA A 1 89 ? 11.949 -2.832 4.202 1.00 90.44 89 ALA A N 1
ATOM 726 C CA . ALA A 1 89 ? 11.801 -1.735 5.158 1.00 90.44 89 ALA A CA 1
ATOM 727 C C . ALA A 1 89 ? 10.957 -0.576 4.600 1.00 90.44 89 ALA A C 1
ATOM 729 O O . ALA A 1 89 ? 10.138 -0.024 5.326 1.00 90.44 89 ALA A O 1
ATOM 730 N N . ASP A 1 90 ? 11.093 -0.261 3.309 1.00 89.56 90 ASP A N 1
ATOM 731 C CA . ASP A 1 90 ? 10.317 0.804 2.669 1.00 89.56 90 ASP A CA 1
ATOM 732 C C . ASP A 1 90 ? 8.830 0.443 2.596 1.00 89.56 90 ASP A C 1
ATOM 734 O O . ASP A 1 90 ? 7.960 1.284 2.821 1.00 89.56 90 ASP A O 1
ATOM 738 N N . ILE A 1 91 ? 8.533 -0.830 2.312 1.00 93.62 91 ILE A N 1
ATOM 739 C CA . ILE A 1 91 ? 7.165 -1.360 2.312 1.00 93.62 91 ILE A CA 1
ATOM 740 C C . ILE A 1 91 ? 6.584 -1.300 3.722 1.00 93.62 91 ILE A C 1
ATOM 742 O O . ILE A 1 91 ? 5.461 -0.834 3.891 1.00 93.62 91 ILE A O 1
ATOM 746 N N . LEU A 1 92 ? 7.345 -1.730 4.733 1.00 94.00 92 LEU A N 1
ATOM 747 C CA . LEU A 1 92 ? 6.904 -1.671 6.125 1.00 94.00 92 LEU A CA 1
ATOM 748 C C . LEU A 1 92 ? 6.555 -0.233 6.532 1.00 94.00 92 LEU A C 1
ATOM 750 O O . LEU A 1 92 ? 5.446 0.013 6.997 1.00 94.00 92 LEU A O 1
ATOM 754 N N . SER A 1 93 ? 7.450 0.720 6.267 1.00 93.31 93 SER A N 1
ATOM 755 C CA . SER A 1 93 ? 7.211 2.136 6.558 1.00 93.31 93 SER A CA 1
ATOM 756 C C . SER A 1 93 ? 6.015 2.705 5.788 1.00 93.31 93 SER A C 1
ATOM 758 O O . SER A 1 93 ? 5.248 3.493 6.335 1.00 93.31 93 SER A O 1
ATOM 760 N N . PHE A 1 94 ? 5.797 2.292 4.535 1.00 95.00 94 PHE A N 1
ATOM 761 C CA . PHE A 1 94 ? 4.599 2.678 3.783 1.00 95.00 94 PHE A CA 1
ATOM 762 C C . PHE A 1 94 ? 3.303 2.139 4.415 1.00 95.00 94 PHE A C 1
ATOM 764 O O . PHE A 1 94 ? 2.300 2.858 4.458 1.00 95.00 94 PHE A O 1
ATOM 771 N N . LEU A 1 95 ? 3.304 0.896 4.901 1.00 96.31 95 LEU A N 1
ATOM 772 C CA . LEU A 1 95 ? 2.146 0.299 5.569 1.00 96.31 95 LEU A CA 1
ATOM 773 C C . LEU A 1 95 ? 1.854 1.000 6.904 1.00 96.31 95 LEU A C 1
ATOM 775 O O . LEU A 1 95 ? 0.701 1.337 7.162 1.00 96.31 95 LEU A O 1
ATOM 779 N N . GLU A 1 96 ? 2.884 1.299 7.699 1.00 96.56 96 GLU A N 1
ATOM 780 C CA . GLU A 1 96 ? 2.765 2.072 8.946 1.00 96.56 96 GLU A CA 1
ATOM 781 C C . GLU A 1 96 ? 2.193 3.478 8.691 1.00 96.56 96 GLU A C 1
ATOM 783 O O . GLU A 1 96 ? 1.223 3.887 9.329 1.00 96.56 96 GLU A O 1
ATOM 788 N N . ASP A 1 97 ? 2.725 4.202 7.699 1.00 96.00 97 ASP A N 1
ATOM 789 C CA . ASP A 1 97 ? 2.187 5.499 7.263 1.00 96.00 97 ASP A CA 1
ATOM 790 C C . ASP A 1 97 ? 0.703 5.402 6.857 1.00 96.00 97 ASP A C 1
ATOM 792 O O . ASP A 1 97 ? -0.083 6.321 7.106 1.00 96.00 97 ASP A O 1
ATOM 796 N N . SER A 1 98 ? 0.316 4.298 6.212 1.00 95.75 98 SER A N 1
ATOM 797 C CA . SER A 1 98 ? -1.056 4.068 5.749 1.00 95.75 98 SER A CA 1
ATOM 798 C C . SER A 1 98 ? -2.017 3.817 6.911 1.00 95.75 98 SER A C 1
ATOM 800 O O . SER A 1 98 ? -3.127 4.351 6.898 1.00 95.75 98 SER A O 1
ATOM 802 N N . VAL A 1 99 ? -1.587 3.080 7.942 1.00 97.56 99 VAL A N 1
ATOM 803 C CA . VAL A 1 99 ? -2.350 2.904 9.190 1.00 97.56 99 VAL A CA 1
ATOM 804 C C . VAL A 1 99 ? -2.574 4.253 9.866 1.00 97.56 99 VAL A C 1
ATOM 806 O O . VAL A 1 99 ? -3.725 4.619 10.096 1.00 97.56 99 VAL A O 1
ATOM 809 N N . HIS A 1 100 ? -1.520 5.049 10.074 1.00 97.44 100 HIS A N 1
ATOM 810 C CA . HIS A 1 100 ? -1.652 6.377 10.685 1.00 97.44 100 HIS A CA 1
ATOM 811 C C . HIS A 1 100 ? -2.607 7.294 9.905 1.00 97.44 100 HIS A C 1
ATOM 813 O O . HIS A 1 100 ? -3.361 8.079 10.483 1.00 97.44 100 HIS A O 1
ATOM 819 N N . MET A 1 101 ? -2.607 7.198 8.572 1.00 96.81 101 MET A N 1
ATOM 820 C CA . MET A 1 101 ? -3.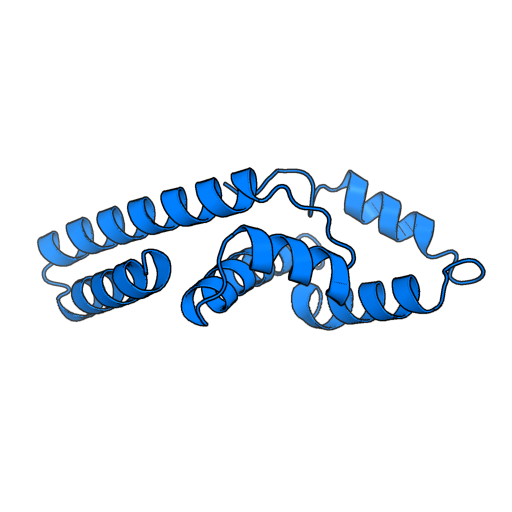540 7.955 7.741 1.00 96.81 101 MET A CA 1
ATOM 821 C C . MET A 1 101 ? -4.990 7.499 7.940 1.00 96.81 101 MET A C 1
ATOM 823 O O . MET A 1 101 ? -5.885 8.341 8.028 1.00 96.81 101 MET A O 1
ATOM 827 N N . LEU A 1 102 ? -5.237 6.190 8.032 1.00 97.38 102 LEU A N 1
ATOM 828 C CA . LEU A 1 102 ? -6.567 5.648 8.310 1.00 97.38 102 LEU A CA 1
ATOM 829 C C . LEU A 1 102 ? -7.051 6.006 9.719 1.00 97.38 102 LEU A C 1
ATOM 831 O O . LEU A 1 102 ? -8.229 6.316 9.883 1.00 97.38 102 LEU A O 1
ATOM 835 N N . GLU A 1 103 ? -6.164 6.038 10.714 1.00 98.25 103 GLU A N 1
ATOM 836 C CA . GLU A 1 103 ? -6.491 6.506 12.065 1.00 98.25 103 GLU A CA 1
ATOM 837 C C . GLU A 1 103 ? -6.922 7.974 12.055 1.00 98.25 103 GLU A C 1
ATOM 839 O O . GLU A 1 103 ? -7.971 8.314 12.597 1.00 98.25 103 GLU A O 1
ATOM 844 N N . ALA A 1 104 ? -6.190 8.837 11.345 1.00 98.44 104 ALA A N 1
ATOM 845 C CA . ALA A 1 104 ? -6.584 10.234 11.185 1.00 98.44 104 ALA A CA 1
ATOM 846 C C . ALA A 1 104 ? -7.940 10.377 10.465 1.00 98.44 104 ALA A C 1
ATOM 848 O O . ALA A 1 104 ? -8.753 11.232 10.824 1.00 98.44 104 ALA A O 1
ATOM 849 N N . ILE A 1 105 ? -8.214 9.537 9.457 1.00 98.06 105 ILE A N 1
ATOM 850 C CA . ILE A 1 105 ? -9.514 9.502 8.767 1.00 98.06 105 ILE A CA 1
ATOM 851 C C . ILE A 1 105 ? -10.627 9.061 9.724 1.00 98.0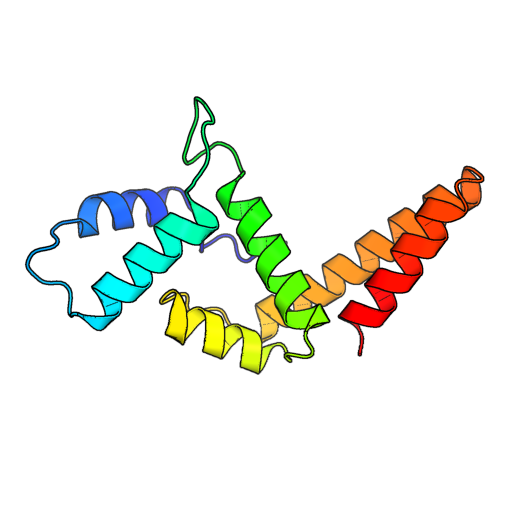6 105 ILE A C 1
ATOM 853 O O . ILE A 1 105 ? -11.687 9.690 9.725 1.00 98.06 105 ILE A O 1
ATOM 857 N N . ARG A 1 106 ? -10.396 8.022 10.537 1.00 98.19 106 ARG A N 1
ATOM 858 C CA . ARG A 1 106 ? -11.330 7.552 11.569 1.00 98.19 106 ARG A CA 1
ATOM 859 C C . ARG A 1 106 ? -11.665 8.683 12.536 1.00 98.19 106 ARG A C 1
ATOM 861 O O . ARG A 1 106 ? -12.842 8.987 12.705 1.00 98.19 106 ARG A O 1
ATOM 868 N N . ASP A 1 107 ? -10.658 9.351 13.090 1.00 98.31 107 ASP A N 1
ATOM 869 C CA . ASP A 1 107 ? -10.850 10.402 14.094 1.00 98.31 107 ASP A CA 1
ATOM 870 C C . ASP A 1 107 ? -11.679 11.574 13.534 1.00 98.31 107 ASP A C 1
ATOM 872 O O . ASP A 1 107 ? -12.619 12.060 14.167 1.00 98.31 107 ASP A O 1
ATOM 876 N N . VAL A 1 108 ? -11.398 12.003 12.296 1.00 98.44 108 VAL A N 1
ATOM 877 C CA . VAL A 1 108 ? -12.197 13.037 11.616 1.00 98.44 108 VAL A CA 1
ATOM 878 C C . VAL A 1 108 ? -13.615 12.545 11.315 1.00 98.44 108 VAL A C 1
ATOM 880 O O . VAL A 1 108 ? -14.570 13.315 11.439 1.00 98.44 108 VAL A O 1
ATOM 883 N N . ALA A 1 109 ? -13.780 11.283 10.915 1.00 98.06 109 ALA A N 1
ATOM 884 C CA . ALA A 1 109 ? -15.086 10.700 10.632 1.00 98.06 109 ALA A CA 1
ATOM 885 C C . ALA A 1 109 ? -15.964 10.632 11.890 1.00 98.06 109 ALA A C 1
ATOM 887 O O . ALA A 1 109 ? -17.129 11.025 11.824 1.00 98.06 109 ALA A O 1
ATOM 888 N N . GLU A 1 110 ? -15.410 10.217 13.029 1.00 97.75 110 GLU A N 1
ATOM 889 C CA . GLU A 1 110 ? -16.096 10.187 14.325 1.00 97.75 110 GLU A CA 1
ATOM 890 C C . GLU A 1 110 ? -16.536 11.591 14.755 1.00 97.75 110 GLU A C 1
ATOM 892 O O . GLU A 1 110 ? -17.710 11.805 15.063 1.00 97.75 110 GLU A O 1
ATOM 897 N N . LEU A 1 111 ? -15.639 12.583 14.664 1.00 98.25 111 LEU A N 1
ATOM 898 C CA . LEU A 1 111 ? -15.960 13.986 14.958 1.00 98.25 111 LEU A CA 1
ATOM 899 C C . LEU A 1 111 ? -17.078 14.549 14.067 1.00 98.25 111 LEU A C 1
ATOM 901 O O . LEU A 1 111 ? -17.825 15.431 14.488 1.00 98.25 111 LEU A O 1
ATOM 905 N N . GLN A 1 112 ? -17.199 14.057 12.832 1.00 97.94 112 GLN A N 1
ATOM 906 C CA . GLN A 1 112 ? -18.229 14.474 11.877 1.00 97.94 112 GLN A CA 1
ATOM 907 C C . GLN A 1 112 ? -19.501 13.610 11.914 1.00 97.94 112 GLN A C 1
ATOM 909 O O . GLN A 1 112 ? -20.393 13.832 11.091 1.00 97.94 112 GLN A O 1
ATOM 914 N N . GLY A 1 113 ? -19.600 12.624 12.812 1.00 97.44 113 GLY A N 1
ATOM 915 C CA . GLY A 1 113 ? -20.737 11.697 12.871 1.00 97.44 113 GLY A CA 1
ATOM 916 C C . GLY A 1 113 ? -20.862 10.791 11.639 1.00 97.44 113 GLY A C 1
ATOM 917 O O . GLY A 1 113 ? -21.959 10.372 11.273 1.00 97.44 113 GLY A O 1
ATOM 918 N N . ARG A 1 114 ? -19.752 10.511 10.946 1.00 98.12 114 ARG A N 1
ATOM 919 C CA . ARG A 1 114 ? -19.689 9.639 9.762 1.00 98.12 114 ARG A CA 1
ATOM 920 C C . ARG A 1 114 ? -19.342 8.204 10.163 1.00 98.12 114 ARG A C 1
ATOM 922 O O . ARG A 1 114 ? -18.305 7.684 9.759 1.00 98.12 114 ARG A O 1
ATOM 929 N N . GLU A 1 115 ? -20.232 7.562 10.915 1.00 96.50 115 GLU A N 1
ATOM 930 C CA . GLU A 1 115 ? -20.017 6.234 11.523 1.00 96.50 115 GLU A CA 1
ATOM 931 C C . GLU A 1 115 ? -19.521 5.182 10.519 1.00 96.50 115 GLU A C 1
ATOM 933 O O . GLU A 1 115 ? -18.474 4.584 10.731 1.00 96.50 115 GLU A O 1
ATOM 938 N N . LYS A 1 116 ? -20.173 5.051 9.355 1.00 97.69 116 LYS A N 1
ATOM 939 C CA . LYS A 1 116 ? -19.751 4.097 8.308 1.00 97.69 116 LYS A CA 1
ATOM 940 C C . LYS A 1 116 ? -18.318 4.315 7.815 1.00 97.69 116 LYS A C 1
ATOM 942 O O . LYS A 1 116 ? -17.635 3.366 7.455 1.00 97.69 116 LYS A O 1
ATOM 947 N N . LEU A 1 117 ? -17.867 5.570 7.736 1.00 97.56 117 LEU A N 1
ATOM 948 C CA . LEU A 1 117 ? -16.504 5.874 7.295 1.00 97.56 117 LEU A CA 1
ATOM 949 C C . LEU A 1 117 ? -15.487 5.507 8.383 1.00 97.56 117 LEU A C 1
ATOM 951 O O . LEU A 1 117 ? -14.424 4.986 8.054 1.00 97.56 117 LEU A O 1
ATOM 955 N N . ALA A 1 118 ? -15.826 5.744 9.653 1.00 98.06 118 ALA A N 1
ATOM 956 C CA . ALA A 1 118 ? -15.006 5.333 10.787 1.00 98.06 118 ALA A CA 1
ATOM 957 C C . ALA A 1 118 ? -14.908 3.800 10.884 1.00 98.06 118 ALA A C 1
ATOM 959 O O . ALA A 1 118 ? -13.808 3.269 11.016 1.00 98.06 118 ALA A O 1
ATOM 960 N N . GLU A 1 119 ? -16.029 3.088 10.728 1.00 98.00 119 GLU A N 1
ATOM 961 C CA . GLU A 1 119 ? -16.074 1.620 10.684 1.00 98.00 119 GLU A CA 1
ATOM 962 C C . GLU A 1 119 ? -15.189 1.065 9.564 1.00 98.00 119 GLU A C 1
ATOM 964 O O . GLU A 1 119 ? -14.318 0.237 9.829 1.00 98.00 119 GLU A O 1
ATOM 969 N N . ASN A 1 120 ? -15.328 1.586 8.339 1.00 97.31 120 ASN A N 1
ATOM 970 C CA . ASN A 1 120 ? -14.486 1.175 7.216 1.00 97.31 120 ASN A CA 1
ATOM 971 C C . ASN A 1 120 ? -12.993 1.402 7.510 1.00 97.31 120 ASN A C 1
ATOM 973 O O . ASN A 1 120 ? -12.170 0.533 7.228 1.00 97.31 120 ASN A O 1
ATOM 977 N N . ALA A 1 121 ? -12.626 2.549 8.092 1.00 97.25 121 ALA A N 1
ATOM 978 C CA . ALA A 1 121 ? -11.237 2.826 8.451 1.00 97.25 121 ALA A CA 1
ATOM 979 C C . ALA A 1 121 ? -10.701 1.805 9.471 1.00 97.25 121 ALA A C 1
ATOM 981 O O . ALA A 1 121 ? -9.610 1.273 9.284 1.00 97.25 121 ALA A O 1
ATOM 982 N N . ILE A 1 122 ? -11.487 1.468 10.500 1.00 97.44 122 ILE A N 1
ATOM 983 C CA . ILE A 1 122 ? -11.133 0.452 11.505 1.00 97.44 122 ILE A CA 1
ATOM 984 C C . ILE A 1 122 ? -10.949 -0.930 10.866 1.00 97.44 122 ILE A C 1
ATOM 986 O O . ILE A 1 122 ? -10.025 -1.659 11.233 1.00 97.44 122 ILE A O 1
ATOM 990 N N . GLU A 1 123 ? -11.819 -1.316 9.932 1.00 96.75 123 GLU A N 1
ATOM 991 C CA . GLU A 1 123 ? -11.696 -2.592 9.224 1.00 96.75 123 GLU A CA 1
ATOM 992 C C . GLU A 1 123 ? -10.397 -2.674 8.418 1.00 96.75 123 GLU A C 1
ATOM 994 O O . GLU A 1 123 ? -9.676 -3.666 8.527 1.00 96.75 123 GLU A O 1
ATOM 999 N N . HIS A 1 124 ? -10.068 -1.630 7.655 1.00 95.38 124 HIS A N 1
ATOM 1000 C CA . HIS A 1 124 ? -8.842 -1.595 6.858 1.00 95.38 124 HIS A CA 1
ATOM 1001 C C . HIS A 1 124 ? -7.574 -1.526 7.723 1.00 95.38 124 HIS A C 1
ATOM 1003 O O . HIS A 1 124 ? -6.604 -2.207 7.405 1.00 95.38 124 HIS A O 1
ATOM 1009 N N . ILE A 1 125 ? -7.587 -0.812 8.857 1.00 97.00 125 ILE A N 1
ATOM 1010 C CA . ILE A 1 125 ? -6.466 -0.818 9.819 1.00 97.00 125 ILE A CA 1
ATOM 1011 C C . ILE A 1 125 ? -6.155 -2.252 10.264 1.00 97.00 125 ILE A C 1
ATOM 1013 O O . ILE A 1 125 ? -5.026 -2.714 10.115 1.00 97.00 125 ILE A O 1
ATOM 1017 N N . LYS A 1 126 ? -7.172 -3.005 10.703 1.00 96.12 126 LYS A N 1
ATOM 1018 C CA . LYS A 1 126 ? -6.995 -4.402 11.139 1.00 96.12 126 LYS A CA 1
ATOM 1019 C C . LYS A 1 126 ? -6.410 -5.286 10.037 1.00 96.12 126 LYS A C 1
ATOM 1021 O O . LYS A 1 126 ? -5.575 -6.143 10.314 1.00 96.12 126 LYS A O 1
ATOM 1026 N N . LYS A 1 127 ? -6.835 -5.080 8.788 1.00 95.25 127 LYS A N 1
ATOM 1027 C CA . LYS A 1 127 ? -6.301 -5.811 7.631 1.00 95.25 127 LYS A CA 1
ATOM 1028 C C . LYS A 1 127 ? -4.884 -5.390 7.246 1.00 95.25 127 LYS A C 1
ATOM 1030 O O . LYS A 1 127 ? -4.207 -6.155 6.580 1.00 95.25 127 LYS A O 1
ATOM 1035 N N . ILE A 1 128 ? -4.395 -4.226 7.646 1.00 94.62 128 ILE A N 1
ATOM 1036 C CA . ILE A 1 128 ? -3.008 -3.835 7.361 1.00 94.62 128 ILE A CA 1
ATOM 1037 C C . ILE A 1 128 ? -2.063 -4.303 8.480 1.00 94.62 128 ILE A C 1
ATOM 1039 O O . ILE A 1 128 ? -0.919 -4.679 8.213 1.00 94.62 128 ILE A O 1
ATOM 1043 N N . GLU A 1 129 ? -2.541 -4.339 9.724 1.00 91.62 129 GLU A N 1
ATOM 1044 C CA . GLU A 1 129 ? -1.726 -4.676 10.899 1.00 91.62 129 GLU A CA 1
ATOM 1045 C C . GLU A 1 129 ? -1.497 -6.183 11.124 1.00 91.62 129 GLU A C 1
ATOM 1047 O O . GLU A 1 129 ? -0.470 -6.537 11.699 1.00 91.62 129 GLU A O 1
ATOM 1052 N N . HIS A 1 130 ? -2.407 -7.061 10.677 1.00 80.25 130 HIS A N 1
ATOM 1053 C CA . HIS A 1 130 ? -2.403 -8.507 10.999 1.00 80.25 130 HIS A CA 1
ATOM 1054 C C . HIS A 1 130 ? -1.198 -9.308 10.492 1.00 80.25 130 HIS A C 1
ATOM 1056 O O . HIS A 1 130 ? -0.614 -10.081 11.275 1.00 80.25 130 HIS A O 1
#

Secondary structure (DSSP, 8-state):
---TTTT-HHHHHHHHHH--GGG--HHHHHHHHHHHHHHS----TTTTTTSHHHHHHHHHHHHHHHTT--HHHHHHHHHHHH-----HHHHHHHHHHHHHHHHHHHHHHHHTT-HHHHHHHHHHHHHHH-

pLDDT: mean 85.55, std 14.92, range [47.22, 98.44]

Foldseek 3Di:
DFPCPPPPPVVVVVVVVVVPVPPDDPQQVQLQVLLCVQQQPDPDPPPPPPCRSVVSVLVVLLVVLLVPDQLVSSQVCCCRRNVDHDDSVSSVVSLVVLLVVLVVQLVVCVVVVVVVSNVVSVVSSVSSPD

Sequence (130 aa):
RLPDHVFSGAFLESLGKAINFENLDRRMHEQLQAFFRDFMDCTCKNAPFCGCPERKFTLTIIEFRELGLDHRQISAHLLDEYGIDLYPADILSFLEDSVHMLEAIRDVAELQGREKLAENAIEHIKKIEH

Radius of gyration: 17.12 Å; chains: 1; bounding box: 39×28×44 Å